Protein AF-A0A1V8S823-F1 (afdb_monomer_lite)

InterPro domains:
  IPR004294 Carotenoid oxygenase [PF03055] (1-143)
  IPR004294 Carotenoid oxygenase [PTHR10543] (76-143)

Structure (mmCIF, N/CA/C/O backbone):
data_AF-A0A1V8S823-F1
#
_entry.id   AF-A0A1V8S823-F1
#
loop_
_atom_site.group_PDB
_atom_site.id
_atom_site.type_symbol
_atom_site.label_atom_id
_atom_site.label_alt_id
_atom_site.label_comp_id
_atom_site.label_asym_id
_atom_site.label_entity_id
_atom_site.label_seq_id
_atom_site.pdbx_PDB_ins_code
_atom_site.Cartn_x
_atom_site.Cartn_y
_atom_site.Cartn_z
_atom_site.occupancy
_atom_site.B_iso_or_equiv
_atom_site.auth_seq_id
_atom_site.auth_comp_id
_atom_site.auth_asym_id
_atom_site.auth_atom_id
_atom_site.pdbx_PDB_model_num
ATOM 1 N N . MET A 1 1 ? -26.607 -1.368 0.888 1.00 43.38 1 MET A N 1
ATOM 2 C CA . MET A 1 1 ? -25.159 -1.258 1.169 1.00 43.38 1 MET A CA 1
ATOM 3 C C . MET A 1 1 ? -24.871 -2.084 2.408 1.00 43.38 1 MET A C 1
ATOM 5 O O . MET A 1 1 ? -25.728 -2.116 3.282 1.00 43.38 1 MET A O 1
ATOM 9 N N . GLN A 1 2 ? -23.731 -2.769 2.467 1.00 61.31 2 GLN A N 1
ATOM 10 C CA . GLN A 1 2 ? -23.214 -3.321 3.722 1.00 61.31 2 GLN A CA 1
ATOM 11 C C . GLN A 1 2 ? -22.322 -2.258 4.375 1.00 61.31 2 GLN A C 1
ATOM 13 O O . GLN A 1 2 ? -21.697 -1.472 3.662 1.00 61.31 2 GLN A O 1
ATOM 18 N N . ASN A 1 3 ? -22.286 -2.210 5.706 1.00 76.31 3 ASN A N 1
ATOM 19 C CA . ASN A 1 3 ? -21.421 -1.276 6.424 1.00 76.31 3 ASN A CA 1
ATOM 20 C C . ASN A 1 3 ? -19.991 -1.829 6.424 1.00 76.31 3 ASN A C 1
ATOM 22 O O . ASN A 1 3 ? -19.778 -2.942 6.904 1.00 76.31 3 ASN A O 1
ATOM 26 N N . ALA A 1 4 ? -19.028 -1.064 5.907 1.00 77.94 4 ALA A N 1
ATOM 27 C CA . ALA A 1 4 ? -17.615 -1.409 6.025 1.00 77.94 4 ALA A CA 1
ATOM 28 C C . ALA A 1 4 ? -17.189 -1.347 7.501 1.00 77.94 4 ALA A C 1
ATOM 30 O O . ALA A 1 4 ? -17.529 -0.392 8.199 1.00 77.94 4 ALA A O 1
ATOM 31 N N . HIS A 1 5 ? -16.469 -2.369 7.970 1.00 81.94 5 HIS A N 1
ATOM 32 C CA . HIS A 1 5 ? -15.870 -2.361 9.306 1.00 81.94 5 HIS A CA 1
ATOM 33 C C . HIS A 1 5 ? -14.556 -1.581 9.275 1.00 81.94 5 HIS A C 1
ATOM 35 O O . HIS A 1 5 ? -14.423 -0.573 9.963 1.00 81.94 5 HIS A O 1
ATOM 41 N N . TYR A 1 6 ? -13.651 -1.996 8.386 1.00 83.81 6 TYR A N 1
ATOM 42 C CA . TYR A 1 6 ? -12.363 -1.359 8.162 1.00 83.81 6 TYR A CA 1
ATOM 43 C C . TYR A 1 6 ? -12.285 -0.699 6.783 1.00 83.81 6 TYR A C 1
ATOM 45 O O . TYR A 1 6 ? -12.908 -1.150 5.816 1.00 83.81 6 TYR A O 1
ATOM 53 N N . ILE A 1 7 ? -11.521 0.390 6.704 1.00 85.19 7 ILE A N 1
ATOM 54 C CA . ILE A 1 7 ? -11.200 1.112 5.469 1.00 85.19 7 ILE A CA 1
ATOM 55 C C . ILE A 1 7 ? -9.678 1.182 5.337 1.00 85.19 7 ILE A C 1
ATOM 57 O O . ILE A 1 7 ? -8.992 1.577 6.279 1.00 85.19 7 ILE A O 1
ATOM 61 N N . TYR A 1 8 ? -9.172 0.840 4.151 1.00 82.00 8 TYR A N 1
ATOM 62 C CA . TYR A 1 8 ? -7.748 0.884 3.811 1.00 82.00 8 TYR A CA 1
ATOM 63 C C . TYR A 1 8 ? -7.418 2.133 3.008 1.00 82.00 8 TYR A C 1
ATOM 65 O O . TYR A 1 8 ? -8.142 2.487 2.075 1.00 82.00 8 TYR A O 1
ATOM 73 N N . GLY A 1 9 ? -6.310 2.784 3.353 1.00 83.94 9 GLY A N 1
ATOM 74 C CA . GLY A 1 9 ? -5.847 3.997 2.687 1.00 83.94 9 GLY A CA 1
ATOM 75 C C . GLY A 1 9 ? -4.328 4.085 2.590 1.00 83.94 9 GLY A C 1
ATOM 76 O O . GLY A 1 9 ? -3.600 3.360 3.261 1.00 83.94 9 GLY A O 1
ATOM 77 N N . CYS A 1 10 ? -3.863 5.010 1.755 1.00 82.62 10 CYS A N 1
ATOM 78 C CA . CYS A 1 10 ? -2.453 5.339 1.567 1.00 82.62 10 CYS A CA 1
ATOM 79 C C . CYS A 1 10 ? -2.141 6.695 2.211 1.00 82.62 10 CYS A C 1
ATOM 81 O O . CYS A 1 10 ? -2.952 7.617 2.115 1.00 82.62 10 CYS A O 1
ATOM 83 N N . SER A 1 11 ? -0.963 6.835 2.814 1.00 82.19 11 SER A N 1
ATOM 84 C CA . SER A 1 11 ? -0.495 8.072 3.446 1.00 82.19 11 SER A CA 1
ATOM 85 C C . SER A 1 11 ? 1.017 8.280 3.242 1.00 82.19 11 SER A C 1
ATOM 87 O O . SER A 1 11 ? 1.714 7.425 2.688 1.00 82.19 11 SER A O 1
ATOM 89 N N . THR A 1 12 ? 1.513 9.438 3.678 1.00 80.00 12 THR A N 1
ATOM 90 C CA . THR A 1 12 ? 2.931 9.825 3.691 1.00 80.00 12 THR A CA 1
ATOM 91 C C . THR A 1 12 ? 3.388 10.051 5.128 1.00 80.00 12 THR A C 1
ATOM 93 O O . THR A 1 12 ? 2.728 10.758 5.891 1.00 80.00 12 THR A O 1
ATOM 96 N N . SER A 1 13 ? 4.544 9.495 5.484 1.00 74.31 13 SER A N 1
ATOM 97 C CA . SER A 1 13 ? 5.239 9.775 6.747 1.00 74.31 13 SER A CA 1
ATOM 98 C C . SER A 1 13 ? 5.760 11.219 6.825 1.00 74.31 13 SER A C 1
ATOM 100 O O . SER A 1 13 ? 5.943 11.761 7.911 1.00 74.31 13 SER A O 1
ATOM 102 N N . THR A 1 14 ? 5.968 11.871 5.674 1.00 68.94 14 THR A N 1
ATOM 103 C CA . THR A 1 14 ? 6.498 13.238 5.588 1.00 68.94 14 THR A CA 1
ATOM 104 C C . THR A 1 14 ? 5.396 14.251 5.273 1.00 68.94 14 THR A C 1
ATOM 106 O O . THR A 1 14 ? 4.624 14.082 4.328 1.00 68.94 14 THR A O 1
ATOM 109 N N . ALA A 1 15 ? 5.348 15.352 6.028 1.00 56.81 15 ALA A N 1
ATOM 110 C CA . ALA A 1 15 ? 4.302 16.382 5.941 1.00 56.81 15 ALA A CA 1
ATOM 111 C C . ALA A 1 15 ? 4.354 17.273 4.674 1.00 56.81 15 ALA A C 1
ATOM 113 O O . ALA A 1 15 ? 3.666 18.292 4.592 1.00 56.81 15 ALA A O 1
ATOM 114 N N . SER A 1 16 ? 5.180 16.931 3.681 1.00 53.84 16 SER A N 1
ATOM 115 C CA . SER A 1 16 ? 5.380 17.748 2.483 1.00 53.84 16 SER A CA 1
ATOM 116 C C . SER A 1 16 ? 4.365 17.403 1.394 1.00 53.84 16 SER A C 1
ATOM 118 O O . SER A 1 16 ? 4.614 16.561 0.530 1.00 53.84 16 SER A O 1
ATOM 120 N N . PHE A 1 17 ? 3.241 18.124 1.365 1.00 50.50 17 PHE A N 1
ATOM 121 C CA . PHE A 1 17 ? 2.387 18.200 0.173 1.00 50.50 17 PHE A CA 1
ATOM 122 C C . PHE A 1 17 ? 3.049 19.112 -0.884 1.00 50.50 17 PHE A C 1
ATOM 124 O O . PHE A 1 17 ? 2.558 20.186 -1.234 1.00 50.50 17 PHE A O 1
ATOM 131 N N . GLY A 1 18 ? 4.236 18.698 -1.340 1.00 46.78 18 GLY A N 1
ATOM 132 C CA . GLY A 1 18 ? 5.196 19.456 -2.148 1.00 46.78 18 GLY A CA 1
ATOM 133 C C . GLY A 1 18 ? 4.803 19.656 -3.614 1.00 46.78 18 GLY A C 1
ATOM 134 O O . GLY A 1 18 ? 5.628 19.462 -4.506 1.00 46.78 18 GLY A O 1
ATOM 135 N N . TYR A 1 19 ? 3.570 20.100 -3.870 1.00 43.62 19 TYR A N 1
ATOM 136 C CA . TYR A 1 19 ? 3.025 20.393 -5.205 1.00 43.62 19 TYR A CA 1
ATOM 137 C C . TYR A 1 19 ? 3.904 21.378 -6.016 1.00 43.62 19 TYR A C 1
ATOM 139 O O . TYR A 1 19 ? 3.856 21.406 -7.242 1.00 43.62 19 TYR A O 1
ATOM 147 N N . ALA A 1 20 ? 4.751 22.159 -5.335 1.00 39.12 20 ALA A N 1
ATOM 148 C CA . ALA A 1 20 ? 5.634 23.175 -5.906 1.00 39.12 20 ALA A CA 1
ATOM 149 C C . ALA A 1 20 ? 6.855 22.652 -6.700 1.00 39.12 20 ALA A C 1
ATOM 151 O O . ALA A 1 20 ? 7.532 23.460 -7.330 1.00 39.12 20 ALA A O 1
ATOM 152 N N . LEU A 1 21 ? 7.164 21.345 -6.680 1.00 43.31 21 LEU A N 1
ATOM 153 C CA . LEU A 1 21 ? 8.346 20.779 -7.367 1.00 43.31 21 LEU A CA 1
ATOM 154 C C . LEU A 1 21 ? 8.028 19.724 -8.441 1.00 43.31 21 LEU A C 1
ATOM 156 O O . LEU A 1 21 ? 8.947 19.140 -9.010 1.00 43.31 21 LEU A O 1
ATOM 160 N N . GLY A 1 22 ? 6.751 19.453 -8.727 1.00 49.38 22 GLY A N 1
ATOM 161 C CA . GLY A 1 22 ? 6.340 18.525 -9.794 1.00 49.38 22 GLY A CA 1
ATOM 162 C C . GLY A 1 22 ? 6.711 17.048 -9.581 1.00 49.38 22 GLY A C 1
ATOM 163 O O . GLY A 1 22 ? 6.434 16.224 -10.451 1.00 49.38 22 GLY A O 1
ATOM 164 N N . LYS A 1 23 ? 7.310 16.685 -8.438 1.00 56.22 23 LYS A N 1
ATOM 165 C CA . LYS A 1 23 ? 7.530 15.290 -8.034 1.00 56.22 23 LYS A CA 1
ATOM 166 C C . LYS A 1 23 ? 6.268 14.767 -7.336 1.00 56.22 23 LYS A C 1
ATOM 168 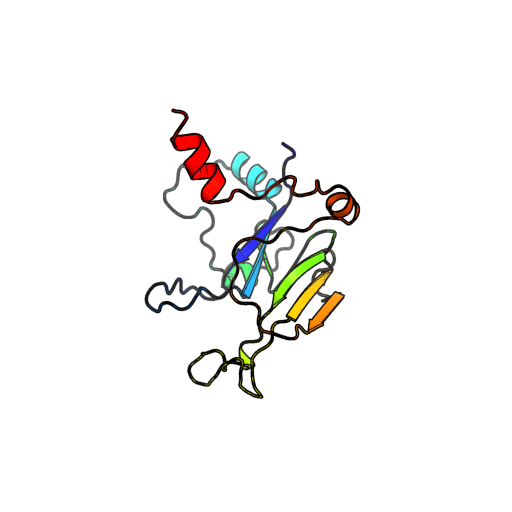O O . LYS A 1 23 ? 5.673 15.470 -6.524 1.00 56.22 23 LYS A O 1
ATOM 173 N N . ALA A 1 24 ? 5.842 13.552 -7.684 1.00 60.25 24 ALA A N 1
ATOM 174 C CA . ALA A 1 24 ? 4.652 12.931 -7.103 1.00 60.25 24 ALA A CA 1
ATOM 175 C C . ALA A 1 24 ? 4.821 12.704 -5.591 1.00 60.25 24 ALA A C 1
ATOM 177 O O . ALA A 1 24 ? 5.915 12.363 -5.139 1.00 60.25 24 ALA A O 1
ATOM 178 N N . THR A 1 25 ? 3.739 12.865 -4.824 1.00 67.06 25 THR A N 1
ATOM 179 C CA . THR A 1 25 ? 3.730 12.588 -3.382 1.00 67.06 25 THR A CA 1
ATOM 180 C C . THR A 1 25 ? 4.097 11.128 -3.131 1.00 67.06 25 THR A C 1
ATOM 182 O O . THR A 1 25 ? 3.427 10.221 -3.628 1.00 67.06 25 THR A O 1
ATOM 185 N N . ARG A 1 26 ? 5.160 10.906 -2.353 1.00 73.75 26 ARG A N 1
ATOM 186 C CA . ARG A 1 26 ? 5.585 9.577 -1.907 1.00 73.75 26 ARG A CA 1
ATOM 187 C C . ARG A 1 26 ? 4.490 8.947 -1.044 1.00 73.75 26 ARG A C 1
ATOM 189 O O . ARG A 1 26 ? 3.924 9.610 -0.182 1.00 73.75 26 ARG A O 1
ATOM 196 N N . ILE A 1 27 ? 4.215 7.668 -1.278 1.00 78.50 27 ILE A N 1
ATOM 197 C CA . ILE A 1 27 ? 3.345 6.844 -0.436 1.00 78.50 27 ILE A CA 1
ATOM 198 C C . ILE A 1 27 ? 4.244 5.819 0.245 1.00 78.50 27 ILE A C 1
ATOM 200 O O . ILE A 1 27 ? 4.822 4.968 -0.430 1.00 78.50 27 ILE A O 1
ATOM 204 N N . ASP A 1 28 ? 4.377 5.917 1.563 1.00 73.50 28 ASP A N 1
ATOM 205 C CA . ASP A 1 28 ? 5.212 5.023 2.375 1.00 73.50 28 ASP A CA 1
ATOM 206 C C . ASP A 1 28 ? 4.539 4.548 3.675 1.00 73.50 28 ASP A C 1
ATOM 208 O O . ASP A 1 28 ? 5.135 3.792 4.440 1.00 73.50 28 ASP A O 1
ATOM 212 N N . VAL A 1 29 ? 3.275 4.922 3.887 1.00 77.06 29 VAL A N 1
ATOM 213 C CA . VAL A 1 29 ? 2.433 4.472 5.001 1.00 77.06 29 VAL A CA 1
ATOM 214 C C . VAL A 1 29 ? 1.129 3.908 4.438 1.00 77.06 29 VAL A C 1
ATOM 216 O O . VAL A 1 29 ? 0.527 4.523 3.552 1.00 77.06 29 VAL A O 1
ATOM 219 N N . LEU A 1 30 ? 0.656 2.775 4.970 1.00 79.94 30 LEU A N 1
ATOM 220 C CA . LEU A 1 30 ? -0.742 2.367 4.800 1.00 79.94 30 LEU A CA 1
ATOM 221 C C . LEU A 1 30 ? -1.512 2.561 6.107 1.00 79.94 30 LEU A C 1
ATOM 223 O O . LEU A 1 30 ? -0.999 2.345 7.203 1.00 79.94 30 LEU A O 1
ATOM 227 N N . LEU A 1 31 ? -2.765 2.967 5.957 1.00 84.12 31 LEU A N 1
ATOM 228 C CA . LEU A 1 31 ? -3.701 3.231 7.036 1.00 84.12 31 LEU A CA 1
ATOM 229 C C . LEU A 1 31 ? -4.774 2.139 7.059 1.00 84.12 31 LEU A C 1
ATOM 231 O O . LEU A 1 31 ? -5.350 1.829 6.011 1.00 84.12 31 LEU A O 1
ATOM 235 N N . LYS A 1 32 ? -5.085 1.632 8.253 1.00 84.31 32 LYS A N 1
ATOM 236 C CA . LYS A 1 32 ? -6.343 0.947 8.569 1.00 84.31 32 LYS A CA 1
ATOM 237 C C . LYS A 1 32 ? -7.165 1.866 9.465 1.00 84.31 32 LYS A C 1
ATOM 239 O O . LYS A 1 32 ? -6.686 2.303 10.509 1.00 84.31 32 LYS A O 1
ATOM 244 N N . ALA A 1 33 ? -8.399 2.146 9.072 1.00 88.06 33 ALA A N 1
ATOM 245 C CA . ALA A 1 33 ? -9.351 2.874 9.902 1.00 88.06 33 ALA A CA 1
ATOM 246 C C . ALA A 1 33 ? -10.499 1.949 10.318 1.00 88.06 33 ALA A C 1
ATOM 248 O O . ALA A 1 33 ? -11.177 1.403 9.445 1.00 88.06 33 ALA A O 1
ATOM 249 N N . ASP A 1 34 ? -10.753 1.810 11.621 1.00 89.06 34 ASP A N 1
ATOM 250 C CA . ASP A 1 34 ? -11.982 1.197 12.138 1.00 89.06 34 ASP A CA 1
ATOM 251 C C . ASP A 1 34 ? -13.138 2.193 11.993 1.00 89.06 34 ASP A C 1
ATOM 253 O O . ASP A 1 34 ? -13.464 2.982 12.886 1.00 89.06 34 ASP A O 1
ATOM 257 N N . ALA A 1 35 ? -13.772 2.157 10.823 1.00 88.94 35 ALA A N 1
ATOM 258 C CA . ALA A 1 35 ? -14.888 3.028 10.495 1.00 88.94 35 ALA A CA 1
ATOM 259 C C . ALA A 1 35 ? -16.069 2.834 11.456 1.00 88.94 35 ALA A C 1
ATOM 261 O O . ALA A 1 35 ? -16.797 3.788 11.734 1.00 88.94 35 ALA A O 1
ATOM 262 N N . LYS A 1 36 ? -16.264 1.627 11.998 1.00 88.31 36 LYS A N 1
ATOM 263 C CA . LYS A 1 36 ? -17.367 1.339 12.919 1.00 88.31 36 LYS A CA 1
ATOM 264 C C . LYS A 1 36 ? -17.124 1.977 14.283 1.00 88.31 36 LYS A C 1
ATOM 266 O O . LYS A 1 36 ? -18.033 2.633 14.796 1.00 88.31 36 LYS A O 1
ATOM 271 N N . SER A 1 37 ? -15.925 1.833 14.841 1.00 87.62 37 SER A N 1
ATOM 272 C CA . SER A 1 37 ? -15.557 2.460 16.115 1.00 87.62 37 SER A CA 1
ATOM 273 C C . SER A 1 37 ? -15.550 3.986 16.005 1.00 87.62 37 SER A C 1
ATOM 275 O O . SER A 1 37 ? -16.130 4.644 16.869 1.00 87.62 37 SER A O 1
ATOM 277 N N . LEU A 1 38 ? -15.050 4.552 14.897 1.00 87.88 38 LEU A N 1
ATOM 278 C CA . LEU A 1 38 ? -15.146 5.994 14.612 1.00 87.88 38 LEU A CA 1
ATOM 279 C C . LEU A 1 38 ? -16.599 6.492 14.558 1.00 87.88 38 LEU A C 1
ATOM 281 O O . LEU A 1 38 ? -16.919 7.534 15.133 1.00 87.88 38 LEU A O 1
ATOM 285 N N . ILE A 1 39 ? -17.501 5.750 13.903 1.00 87.00 39 ILE A N 1
ATOM 286 C CA . ILE A 1 39 ? -18.929 6.104 13.833 1.00 87.00 39 ILE A CA 1
ATOM 287 C C . ILE A 1 39 ? -19.585 6.028 15.219 1.00 87.00 39 ILE A C 1
ATOM 289 O O . ILE A 1 39 ? -20.317 6.945 15.589 1.00 87.00 39 ILE A O 1
ATOM 293 N N . VAL A 1 40 ? -19.316 4.980 16.005 1.00 87.31 40 VAL A N 1
ATOM 294 C CA . VAL A 1 40 ? -19.846 4.844 17.376 1.00 87.31 40 VAL A CA 1
ATOM 295 C C . VAL A 1 40 ? -19.331 5.973 18.273 1.00 87.31 40 VAL A C 1
ATOM 297 O O . VAL A 1 40 ? -20.118 6.596 18.991 1.00 87.31 40 VAL A O 1
ATOM 300 N N . GLN A 1 41 ? -18.040 6.302 18.188 1.00 84.38 41 GLN A N 1
ATOM 301 C CA . GLN A 1 41 ? -17.446 7.423 18.912 1.00 84.38 41 GLN A CA 1
ATOM 302 C C . GLN A 1 41 ? -18.126 8.744 18.521 1.00 84.38 41 GLN A C 1
ATOM 304 O O . GLN A 1 41 ? -18.631 9.443 19.401 1.00 84.38 41 GLN A O 1
ATOM 309 N N . GLY A 1 42 ? -18.245 9.032 17.221 1.00 82.75 42 GLY A N 1
ATOM 310 C CA . GLY A 1 42 ? -18.911 10.232 16.707 1.00 82.75 42 GLY A CA 1
ATOM 311 C C . GLY A 1 42 ? -20.411 10.316 17.021 1.00 82.75 42 GLY A C 1
ATOM 312 O O . GLY A 1 42 ? -20.945 11.415 17.110 1.00 82.75 42 GLY A O 1
ATOM 313 N N . GLN A 1 43 ? -21.103 9.194 17.238 1.00 85.56 43 GLN A N 1
ATOM 314 C CA . GLN A 1 43 ? -22.493 9.185 17.717 1.00 85.56 43 GLN A CA 1
ATOM 315 C C . GLN A 1 43 ? -22.592 9.417 19.230 1.00 85.56 43 GLN A C 1
ATOM 317 O O . GLN A 1 43 ? -23.484 10.134 19.680 1.00 85.56 43 GLN A O 1
ATOM 322 N N . SER A 1 44 ? -21.682 8.828 20.013 1.00 87.12 44 SER A N 1
ATOM 323 C CA . SER A 1 44 ? -21.639 8.993 21.475 1.00 87.12 44 SER A CA 1
ATOM 324 C C . SER A 1 44 ? -21.223 10.405 21.902 1.00 87.12 44 SER A C 1
ATOM 326 O O . SER A 1 44 ? -21.734 10.930 22.889 1.00 87.12 44 SER A O 1
ATOM 328 N N . HIS A 1 45 ? -20.339 11.033 21.125 1.00 82.88 45 HIS A N 1
ATOM 329 C CA . HIS A 1 45 ? -19.839 12.387 21.333 1.00 82.88 45 HIS A CA 1
ATOM 330 C C . HIS A 1 45 ? -19.947 13.171 20.015 1.00 82.88 45 HIS A C 1
ATOM 332 O O . HIS A 1 45 ? -18.938 13.338 19.328 1.00 82.88 45 HIS A O 1
ATOM 338 N N . PRO A 1 46 ? -21.157 13.641 19.638 1.00 80.81 46 PRO A N 1
ATOM 339 C CA . PRO A 1 46 ? -21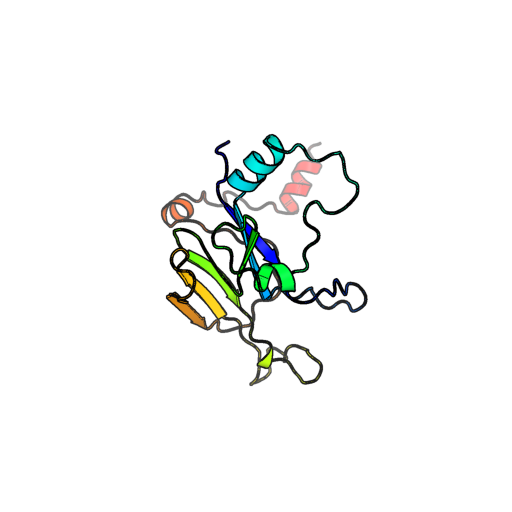.383 14.355 18.386 1.00 80.81 46 PRO A CA 1
ATOM 340 C C . PRO A 1 46 ? -20.404 15.520 18.214 1.00 80.81 46 PRO A C 1
ATOM 342 O O . PRO A 1 46 ? -20.463 16.479 18.997 1.00 80.81 46 PRO A O 1
ATOM 345 N N . PRO A 1 47 ? -19.501 15.476 17.214 1.00 71.81 47 PRO A N 1
ATOM 346 C CA . PRO A 1 47 ? -18.625 16.600 16.955 1.00 71.81 47 PRO A CA 1
ATOM 347 C C . PRO A 1 47 ? -19.490 17.798 16.569 1.00 71.81 47 PRO A C 1
ATOM 349 O O . PRO A 1 47 ? -20.441 17.689 15.791 1.00 71.81 47 PRO A O 1
ATOM 352 N N . ARG A 1 48 ? -19.156 18.974 17.108 1.00 77.81 48 ARG A N 1
ATOM 353 C CA . ARG A 1 48 ? -19.693 20.229 16.567 1.00 77.81 48 ARG A CA 1
ATOM 354 C C . ARG A 1 48 ? -19.272 20.321 15.099 1.00 77.81 48 ARG A C 1
ATOM 356 O O . ARG A 1 48 ? -18.203 19.824 14.755 1.00 77.81 48 ARG A O 1
ATOM 363 N N . SER A 1 49 ? -20.053 20.992 14.251 1.00 79.56 49 SER A N 1
ATOM 364 C CA . SER A 1 49 ? -19.577 21.331 12.904 1.00 79.56 49 SER A CA 1
ATOM 365 C C . SER A 1 49 ? -18.271 22.117 13.020 1.00 79.56 49 SER A C 1
ATOM 367 O O . SER A 1 49 ? -18.271 23.261 13.476 1.00 79.56 49 SER A O 1
ATOM 369 N N . VAL A 1 50 ? -17.167 21.478 12.642 1.00 70.44 50 VAL A N 1
ATOM 370 C CA . VAL A 1 50 ? -15.823 22.053 12.637 1.00 70.44 50 VAL A CA 1
ATOM 371 C C . VAL A 1 50 ? -15.406 22.360 11.207 1.00 70.44 50 VAL A C 1
ATOM 373 O O . VAL A 1 50 ? -15.666 21.587 10.287 1.00 70.44 50 VAL A O 1
ATOM 376 N N . THR A 1 51 ? -14.719 23.484 11.030 1.00 69.38 51 THR A N 1
ATOM 377 C CA . THR A 1 51 ? -13.952 23.758 9.814 1.00 69.38 51 THR A CA 1
ATOM 378 C C . THR A 1 51 ? -12.522 23.299 10.070 1.00 69.38 51 THR A C 1
ATOM 380 O O . THR A 1 51 ? -11.826 23.918 10.871 1.00 69.38 51 THR A O 1
ATOM 383 N N . GLY A 1 52 ? -12.089 22.217 9.423 1.00 68.81 52 GLY A N 1
ATOM 384 C CA . GLY A 1 52 ? -10.758 21.636 9.616 1.00 68.81 52 GLY A CA 1
ATOM 385 C C . GLY A 1 52 ? -10.798 20.120 9.804 1.00 68.81 52 GLY A C 1
ATOM 386 O O . GLY A 1 52 ? -11.780 19.471 9.447 1.00 68.81 52 GLY A O 1
ATOM 387 N N . ALA A 1 53 ? -9.717 19.563 10.346 1.00 73.88 53 ALA A N 1
ATOM 388 C CA . ALA A 1 53 ? -9.598 18.134 10.616 1.00 73.88 53 ALA A CA 1
ATOM 389 C C . ALA A 1 53 ? -10.266 17.746 11.949 1.00 73.88 53 ALA A C 1
ATOM 391 O O . ALA A 1 53 ? -10.250 18.519 12.907 1.00 73.88 53 ALA A O 1
ATOM 392 N N . VAL A 1 54 ? -10.855 16.547 11.995 1.00 75.44 54 VAL A N 1
ATOM 393 C CA . VAL A 1 54 ? -11.502 15.984 13.199 1.00 75.44 54 VAL A CA 1
ATOM 394 C C . VAL A 1 54 ? -10.492 15.238 14.083 1.00 75.44 54 VAL A C 1
ATOM 396 O O . VAL A 1 54 ? -10.635 15.237 15.300 1.00 75.44 54 VAL A O 1
ATOM 399 N N . ASP A 1 55 ? -9.450 14.668 13.474 1.00 78.62 55 ASP A N 1
ATOM 400 C CA . ASP A 1 55 ? -8.228 14.222 14.148 1.00 78.62 55 ASP A CA 1
ATOM 401 C C . ASP A 1 55 ? -7.096 15.184 13.750 1.00 78.62 55 ASP A C 1
ATOM 403 O O . ASP A 1 55 ? -6.943 15.509 12.570 1.00 78.62 55 ASP A O 1
ATOM 407 N N . THR A 1 56 ? -6.350 15.694 14.731 1.00 84.31 56 THR A N 1
ATOM 408 C CA . THR A 1 56 ? -5.264 16.672 14.535 1.00 84.31 56 THR A CA 1
ATOM 409 C C . THR A 1 56 ? -3.873 16.086 14.780 1.00 84.31 56 THR A C 1
ATOM 411 O O . THR A 1 56 ? -2.904 16.844 14.835 1.00 84.31 56 THR A O 1
ATOM 414 N N . ARG A 1 57 ? -3.763 14.766 14.969 1.00 88.62 57 ARG A N 1
ATOM 415 C CA . ARG A 1 57 ? -2.484 14.059 15.110 1.00 88.62 57 ARG A CA 1
ATOM 416 C C . ARG A 1 57 ? -1.679 14.115 13.812 1.00 88.62 57 ARG A C 1
ATOM 418 O O . ARG A 1 57 ? -2.236 14.066 12.714 1.00 88.62 57 ARG A O 1
ATOM 425 N N . SER A 1 58 ? -0.357 14.200 13.930 1.00 85.38 58 SER A N 1
ATOM 426 C CA . SER A 1 58 ? 0.540 14.008 12.789 1.00 85.38 58 SER A CA 1
ATOM 427 C C . SER A 1 58 ? 0.659 12.521 12.435 1.00 85.38 58 SER A C 1
ATOM 429 O O . SER A 1 58 ? 0.337 11.649 13.240 1.00 85.38 58 SER A O 1
ATOM 431 N N . MET A 1 59 ? 1.163 12.199 11.239 1.00 82.75 59 MET A N 1
ATOM 432 C CA . MET A 1 59 ? 1.415 10.797 10.879 1.00 82.75 59 MET A CA 1
ATOM 433 C C . MET A 1 59 ? 2.489 10.153 11.770 1.00 82.75 59 MET A C 1
ATOM 435 O O . MET A 1 59 ? 2.441 8.949 11.986 1.00 82.75 59 MET A O 1
ATOM 439 N N . GLU A 1 60 ? 3.410 10.945 12.329 1.00 81.81 60 GLU A N 1
ATOM 440 C CA . GLU A 1 60 ? 4.378 10.494 13.336 1.00 81.81 60 GLU A CA 1
ATOM 441 C C . GLU A 1 60 ? 3.673 10.080 14.637 1.00 81.81 60 GLU A C 1
ATOM 443 O O . GLU A 1 60 ? 3.917 8.982 15.129 1.00 81.81 60 GLU A O 1
ATOM 448 N N . ASP A 1 61 ? 2.727 10.885 15.134 1.00 85.38 61 ASP A N 1
ATOM 449 C CA . ASP A 1 61 ? 1.935 10.558 16.332 1.00 85.38 61 ASP A CA 1
ATOM 450 C C . ASP A 1 61 ? 1.082 9.291 16.136 1.00 85.38 61 ASP A C 1
ATOM 452 O O . ASP A 1 61 ? 0.962 8.474 17.049 1.00 85.38 61 ASP A O 1
ATOM 456 N N . VAL A 1 62 ? 0.490 9.111 14.947 1.00 86.12 62 VAL A N 1
ATOM 457 C CA . VAL A 1 62 ? -0.324 7.922 14.630 1.00 86.12 62 VAL A CA 1
ATOM 458 C C . VAL A 1 62 ? 0.560 6.676 14.457 1.00 86.12 62 VAL A C 1
ATOM 460 O O . VAL A 1 62 ? 0.206 5.618 14.967 1.00 86.12 62 VAL A O 1
ATOM 463 N N . LEU A 1 63 ? 1.731 6.789 13.815 1.00 81.69 63 LEU A N 1
ATOM 464 C CA . LEU A 1 63 ? 2.713 5.693 13.704 1.00 81.69 63 LEU A CA 1
ATOM 465 C C . LEU A 1 63 ? 3.350 5.320 15.054 1.00 81.69 63 LEU A C 1
ATOM 467 O O . LEU A 1 63 ? 3.746 4.172 15.253 1.00 81.69 63 LEU A O 1
ATOM 471 N N . ALA A 1 64 ? 3.477 6.280 15.972 1.00 84.69 64 ALA A N 1
ATOM 472 C CA . ALA A 1 64 ? 3.989 6.054 17.320 1.00 84.69 64 ALA A CA 1
ATOM 473 C C . ALA A 1 64 ? 2.943 5.443 18.270 1.00 84.69 64 ALA A C 1
ATOM 475 O O . ALA A 1 64 ? 3.318 4.968 19.347 1.00 84.69 64 ALA A O 1
ATOM 476 N N . SER A 1 65 ? 1.659 5.435 17.891 1.00 86.19 65 SER A N 1
ATOM 477 C CA . SER A 1 65 ? 0.577 4.886 18.708 1.00 86.19 65 SER A CA 1
ATOM 478 C C . SER A 1 65 ? 0.799 3.398 18.996 1.00 86.19 65 SER A C 1
ATOM 480 O O . SER A 1 65 ? 1.042 2.596 18.098 1.00 86.19 65 SER A O 1
ATOM 482 N N . GLN A 1 66 ? 0.730 3.034 20.277 1.00 81.38 66 GLN A N 1
ATOM 483 C CA . GLN A 1 66 ? 0.817 1.649 20.759 1.00 81.38 66 GLN A CA 1
ATOM 484 C C . GLN A 1 66 ? -0.510 1.177 21.374 1.00 81.38 66 GLN A C 1
ATOM 486 O O . GLN A 1 66 ? -0.545 0.133 22.025 1.00 81.38 66 GLN A O 1
ATOM 491 N N . ASP A 1 67 ? -1.595 1.947 21.218 1.00 86.12 67 ASP A N 1
ATOM 492 C CA . ASP A 1 67 ? -2.924 1.522 21.657 1.00 86.12 67 ASP A CA 1
ATOM 493 C C . ASP A 1 67 ? -3.519 0.561 20.610 1.00 86.12 67 ASP A C 1
ATOM 495 O O . ASP A 1 67 ? -3.836 0.990 19.497 1.00 86.12 67 ASP A O 1
ATOM 499 N N . PRO A 1 68 ? -3.713 -0.735 20.927 1.00 76.88 68 PRO A N 1
ATOM 500 C CA . PRO A 1 68 ? -4.346 -1.676 20.002 1.00 76.88 68 PRO A CA 1
ATOM 501 C C . PRO A 1 68 ? -5.821 -1.337 19.719 1.00 76.88 68 PRO A C 1
ATOM 503 O O . PRO A 1 68 ? -6.417 -1.933 18.825 1.00 76.88 68 PRO A O 1
ATOM 506 N N . SER A 1 69 ? -6.402 -0.399 20.472 1.00 82.31 69 SER A N 1
ATOM 507 C CA . SER A 1 69 ? -7.772 0.106 20.334 1.00 82.31 69 SER A CA 1
ATOM 508 C C . SER A 1 69 ? -7.846 1.444 19.585 1.00 82.31 69 SER A C 1
ATOM 510 O O . SER A 1 69 ? -8.943 1.993 19.462 1.00 82.31 69 SER A O 1
ATOM 512 N N . ASP A 1 70 ? -6.718 1.990 19.108 1.00 85.56 70 ASP A N 1
ATOM 513 C CA . ASP A 1 70 ? -6.710 3.218 18.308 1.00 85.56 70 ASP A CA 1
ATOM 514 C C . ASP A 1 70 ? -7.557 3.009 17.042 1.00 85.56 70 ASP A C 1
ATOM 516 O O . ASP A 1 70 ? -7.278 2.091 16.267 1.00 85.56 70 ASP A O 1
ATOM 520 N N . PRO A 1 71 ? -8.593 3.826 16.793 1.00 83.88 71 PRO A N 1
ATOM 521 C CA . PRO A 1 71 ? -9.430 3.655 15.614 1.00 83.88 71 PRO A CA 1
ATOM 522 C C . PRO A 1 71 ? -8.723 4.031 14.301 1.00 83.88 71 PRO A C 1
ATOM 524 O O . PRO A 1 71 ? -9.244 3.713 13.228 1.00 83.88 71 PRO A O 1
ATOM 527 N N . LEU A 1 72 ? -7.567 4.705 14.362 1.00 84.88 72 LEU A N 1
ATOM 528 C CA . LEU A 1 72 ? -6.696 4.970 13.217 1.00 84.88 72 LEU A CA 1
ATOM 529 C C . LEU A 1 72 ? -5.332 4.328 13.456 1.00 84.88 72 LEU A C 1
ATOM 531 O O . LEU A 1 72 ? -4.490 4.871 14.166 1.00 84.88 72 LEU A O 1
ATOM 535 N N . GLN A 1 73 ? -5.093 3.193 12.809 1.00 80.81 73 GLN A N 1
ATOM 536 C CA . GLN A 1 73 ? -3.817 2.496 12.888 1.00 80.81 73 GLN A CA 1
ATOM 537 C C . GLN A 1 73 ? -3.023 2.786 11.616 1.00 80.81 73 GLN A C 1
ATOM 539 O O . GLN A 1 73 ? -3.379 2.363 10.510 1.00 80.81 73 GLN A O 1
ATOM 544 N N . ALA A 1 74 ? -1.956 3.569 11.772 1.00 75.38 74 ALA A N 1
ATOM 545 C CA . ALA A 1 74 ? -0.958 3.747 10.733 1.00 75.38 74 ALA A CA 1
ATOM 546 C C . ALA A 1 74 ? 0.079 2.642 10.873 1.00 75.38 74 ALA A C 1
ATOM 548 O O . ALA A 1 74 ? 0.693 2.467 11.923 1.00 75.38 74 ALA A O 1
ATOM 549 N N . PHE A 1 75 ? 0.312 1.937 9.778 1.00 64.44 75 PHE A N 1
ATOM 550 C CA . PHE A 1 75 ? 1.370 0.960 9.699 1.00 64.44 75 PHE A CA 1
ATOM 551 C C . PHE A 1 75 ? 2.382 1.451 8.662 1.00 64.44 75 PHE A C 1
ATOM 553 O O . PHE A 1 75 ? 2.025 1.765 7.518 1.00 64.44 75 PHE A O 1
ATOM 560 N N . VAL A 1 76 ? 3.675 1.390 9.000 1.00 59.25 76 VAL A N 1
ATOM 561 C CA . VAL A 1 76 ? 4.618 0.868 8.000 1.00 59.25 76 VAL A CA 1
ATOM 562 C C . VAL A 1 76 ? 4.077 -0.520 7.746 1.00 59.25 76 VAL A C 1
ATOM 564 O O . VAL A 1 76 ? 4.236 -1.349 8.635 1.00 59.25 76 VAL A O 1
ATOM 567 N N . MET A 1 77 ? 3.293 -0.625 6.657 1.00 42.38 77 MET A N 1
ATOM 568 C CA . MET A 1 77 ? 2.284 -1.649 6.347 1.00 42.38 77 MET A CA 1
ATOM 569 C C . MET A 1 77 ? 2.335 -2.820 7.306 1.00 42.38 77 MET A C 1
ATOM 571 O O . MET A 1 77 ? 3.438 -3.401 7.283 1.00 42.38 77 MET A O 1
ATOM 575 N N . PRO A 1 78 ? 1.213 -3.337 7.915 1.00 43.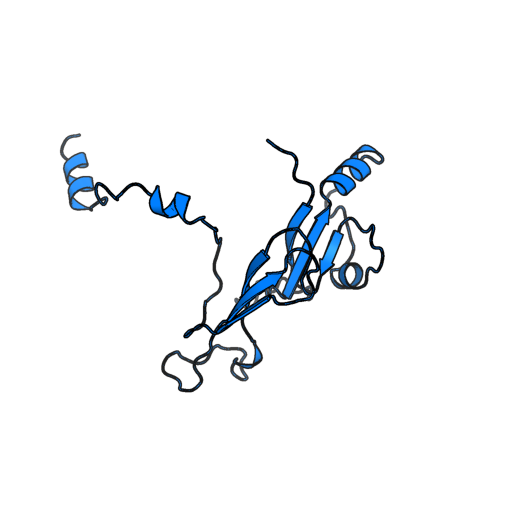56 78 PRO A N 1
ATOM 576 C CA . PRO A 1 78 ? -0.244 -3.347 7.473 1.00 43.56 78 PRO A CA 1
ATOM 577 C C . PRO A 1 78 ? -1.433 -3.852 8.501 1.00 43.56 78 PRO A C 1
ATOM 579 O O . PRO A 1 78 ? -1.083 -4.008 9.656 1.00 43.56 78 PRO A O 1
ATOM 582 N N . GLU A 1 79 ? -2.764 -4.167 8.177 1.00 37.00 79 GLU A N 1
ATOM 583 C CA . GLU A 1 79 ? -3.740 -5.248 8.786 1.00 37.00 79 GLU A CA 1
ATOM 584 C C . GLU A 1 79 ? -5.250 -5.504 8.209 1.00 37.00 79 GLU A C 1
ATOM 586 O O . GLU A 1 79 ? -6.067 -4.603 8.353 1.00 37.00 79 GLU A O 1
ATOM 591 N N . ASP A 1 80 ? -5.706 -6.695 7.671 1.00 45.25 80 ASP A N 1
ATOM 592 C CA . ASP A 1 80 ? -7.074 -7.436 7.575 1.00 45.25 80 ASP A CA 1
ATOM 593 C C . ASP A 1 80 ? -7.198 -8.793 6.734 1.00 45.25 80 ASP A C 1
ATOM 595 O O . ASP A 1 80 ? -6.514 -8.956 5.741 1.00 45.25 80 ASP A O 1
ATOM 599 N N . GLU A 1 81 ? -8.166 -9.729 6.932 1.00 62.44 81 GLU A N 1
ATOM 600 C CA . GLU A 1 81 ? -8.226 -11.089 6.267 1.00 62.44 81 GLU A CA 1
ATOM 601 C C . GLU A 1 81 ? -8.205 -11.163 4.707 1.00 62.44 81 GLU A C 1
ATOM 603 O O . GLU A 1 81 ? -9.173 -10.848 4.011 1.00 62.44 81 GLU A O 1
ATOM 608 N N . GLY A 1 82 ? -7.106 -11.692 4.143 1.00 71.12 82 GLY A N 1
ATOM 609 C CA . GLY A 1 82 ? -6.884 -11.851 2.698 1.00 71.12 82 GLY A CA 1
ATOM 610 C C . GLY A 1 82 ? -5.417 -11.626 2.316 1.00 71.12 82 GLY A C 1
ATOM 611 O O . GLY A 1 82 ? -4.514 -12.066 3.027 1.00 71.12 82 GLY A O 1
ATOM 612 N N . TYR A 1 83 ? -5.168 -10.895 1.223 1.00 78.50 83 TYR A N 1
ATOM 613 C CA . TYR A 1 83 ? -3.842 -10.364 0.872 1.00 78.50 83 TYR A CA 1
ATOM 614 C C . TYR A 1 83 ? -3.955 -8.949 0.296 1.00 78.50 83 TYR A C 1
ATOM 616 O O . TYR A 1 83 ? -4.821 -8.698 -0.544 1.00 78.50 83 TYR A O 1
ATOM 624 N N . LEU A 1 84 ? -3.039 -8.049 0.671 1.00 81.38 84 LEU A N 1
ATOM 625 C CA . LEU A 1 84 ? -2.829 -6.814 -0.084 1.00 81.38 84 LEU A CA 1
ATOM 626 C C . LEU A 1 84 ? -1.834 -7.071 -1.206 1.00 81.38 84 LEU A C 1
ATOM 628 O O . LEU A 1 84 ? -0.788 -7.685 -0.994 1.00 81.38 84 LEU A O 1
ATOM 632 N N . ILE A 1 85 ? -2.172 -6.560 -2.388 1.00 86.56 85 ILE A N 1
ATOM 633 C CA . ILE A 1 85 ? -1.371 -6.667 -3.603 1.00 86.56 85 ILE A CA 1
ATOM 634 C C . ILE A 1 85 ? -1.137 -5.256 -4.142 1.00 86.56 85 ILE A C 1
ATOM 636 O O . ILE A 1 85 ? -2.087 -4.556 -4.491 1.00 86.56 85 ILE A O 1
ATOM 640 N N . PHE A 1 86 ? 0.123 -4.835 -4.208 1.00 88.12 86 PHE A N 1
ATOM 641 C CA . PHE A 1 86 ? 0.512 -3.495 -4.655 1.00 88.12 86 PHE A CA 1
ATOM 642 C C . PHE A 1 86 ? 1.909 -3.505 -5.282 1.00 88.12 86 PHE A C 1
ATOM 644 O O . PHE A 1 86 ? 2.718 -4.407 -5.051 1.00 88.12 86 PHE A O 1
ATOM 651 N N . TYR A 1 87 ? 2.196 -2.480 -6.083 1.00 91.44 87 TYR A N 1
ATOM 652 C CA . TYR A 1 87 ? 3.527 -2.264 -6.637 1.00 91.44 87 TYR A CA 1
ATOM 653 C C . TYR A 1 87 ? 4.409 -1.521 -5.633 1.00 91.44 87 TYR A C 1
ATOM 655 O O . TYR A 1 87 ? 4.041 -0.447 -5.161 1.00 91.44 87 TYR A O 1
ATOM 663 N N . ALA A 1 88 ? 5.588 -2.070 -5.358 1.00 90.50 88 ALA A N 1
ATOM 664 C CA . ALA A 1 88 ? 6.652 -1.417 -4.611 1.00 90.50 88 ALA A CA 1
ATOM 665 C C . ALA A 1 88 ? 7.751 -0.931 -5.571 1.00 90.50 88 ALA A C 1
ATOM 667 O O . ALA A 1 88 ? 8.017 -1.540 -6.616 1.00 90.50 88 ALA A O 1
ATOM 668 N N . PHE A 1 89 ? 8.407 0.170 -5.210 1.00 90.88 89 PHE A N 1
ATOM 669 C CA . PHE A 1 89 ? 9.552 0.712 -5.933 1.00 90.88 89 PHE A CA 1
ATOM 670 C C . PHE A 1 89 ? 10.657 1.056 -4.937 1.00 90.88 89 PHE A C 1
ATOM 672 O O . PHE A 1 89 ? 10.441 1.850 -4.026 1.00 90.88 89 PHE A O 1
ATOM 679 N N . ASP A 1 90 ? 11.832 0.454 -5.112 1.00 89.88 90 ASP A N 1
ATOM 680 C CA . ASP A 1 90 ? 13.005 0.781 -4.306 1.00 89.88 90 ASP A CA 1
ATOM 681 C C . ASP A 1 90 ? 13.683 2.044 -4.855 1.00 89.88 90 ASP A C 1
ATOM 683 O O . ASP A 1 90 ? 14.246 2.033 -5.956 1.00 89.88 90 ASP A O 1
ATOM 687 N N . GLU A 1 91 ? 13.627 3.124 -4.070 1.00 87.62 91 GLU A N 1
ATOM 688 C CA . GLU A 1 91 ? 14.248 4.419 -4.368 1.00 87.62 91 GLU A CA 1
ATOM 689 C C . GLU A 1 91 ? 15.786 4.361 -4.408 1.00 87.62 91 GLU A C 1
ATOM 691 O O . GLU A 1 91 ? 16.397 5.255 -4.993 1.00 87.62 91 GLU A O 1
ATOM 696 N N . SER A 1 92 ? 16.429 3.300 -3.895 1.00 90.06 92 SER A N 1
ATOM 697 C CA . SER A 1 92 ? 17.885 3.101 -4.027 1.00 90.06 92 SER A CA 1
ATOM 698 C C . SER A 1 92 ? 18.352 2.966 -5.487 1.00 90.06 92 SER A C 1
ATOM 700 O O . SER A 1 92 ? 19.521 3.197 -5.795 1.00 90.06 92 SER A O 1
ATOM 702 N N . GLN A 1 93 ? 17.426 2.646 -6.400 1.00 91.94 93 GLN A N 1
ATOM 703 C CA . GLN A 1 93 ? 17.657 2.566 -7.846 1.00 91.94 93 GLN A CA 1
ATOM 704 C C . GLN A 1 93 ? 17.642 3.934 -8.555 1.00 91.94 93 GLN A C 1
ATOM 706 O O . GLN A 1 93 ? 17.871 3.992 -9.767 1.00 91.94 93 GLN A O 1
ATOM 711 N N . LEU A 1 94 ? 17.313 5.025 -7.856 1.00 88.38 94 LEU A N 1
ATOM 712 C CA . LEU A 1 94 ? 17.321 6.368 -8.434 1.00 88.38 94 LEU A CA 1
ATOM 713 C C . LEU A 1 94 ? 18.755 6.880 -8.630 1.00 88.38 94 LEU A C 1
ATOM 715 O O . LEU A 1 94 ? 19.695 6.495 -7.936 1.00 88.38 94 LEU A O 1
ATOM 719 N N . THR A 1 95 ? 18.929 7.792 -9.584 1.00 87.50 95 THR A N 1
ATOM 720 C CA . THR A 1 95 ? 20.182 8.537 -9.745 1.00 87.50 95 THR A CA 1
ATOM 721 C C . THR A 1 95 ? 20.403 9.491 -8.566 1.00 87.50 95 THR A C 1
ATOM 723 O O . THR A 1 95 ? 19.483 9.799 -7.810 1.00 87.50 95 THR A O 1
ATOM 726 N N . LEU A 1 96 ? 21.607 10.065 -8.453 1.00 86.81 96 LEU A N 1
ATOM 727 C CA . LEU A 1 96 ? 21.915 11.094 -7.446 1.00 86.81 96 LEU A CA 1
ATOM 728 C C . LEU A 1 96 ? 21.032 12.361 -7.545 1.00 86.81 96 LEU A C 1
ATOM 730 O O . LEU A 1 96 ? 20.967 13.124 -6.588 1.00 86.81 96 LEU A O 1
ATOM 734 N N . ALA A 1 97 ? 20.344 12.587 -8.671 1.00 86.62 97 ALA A N 1
ATOM 735 C CA . ALA A 1 97 ? 19.359 13.665 -8.841 1.00 86.62 97 ALA A CA 1
ATOM 736 C C . ALA A 1 97 ? 17.933 13.280 -8.368 1.00 86.62 97 ALA A C 1
ATOM 738 O O . ALA A 1 97 ? 17.009 14.102 -8.367 1.00 86.62 97 ALA A O 1
ATOM 739 N N . GLY A 1 98 ? 17.738 12.023 -7.956 1.00 84.12 98 GLY A N 1
ATOM 740 C CA . GLY A 1 98 ? 16.433 11.446 -7.646 1.00 84.12 98 GLY A CA 1
ATOM 741 C C . GLY A 1 98 ? 15.596 11.154 -8.894 1.00 84.12 98 GLY A C 1
ATOM 742 O O . GLY A 1 98 ? 14.370 11.234 -8.820 1.00 84.12 98 GLY A O 1
ATOM 743 N N . ASP A 1 99 ? 16.247 10.875 -10.029 1.00 86.69 99 ASP A N 1
ATOM 744 C CA . ASP A 1 99 ? 15.600 10.532 -11.301 1.00 86.69 99 ASP A CA 1
ATOM 745 C C . ASP A 1 99 ? 15.700 9.031 -11.588 1.00 86.69 99 ASP A C 1
ATOM 747 O O . ASP A 1 99 ? 16.599 8.341 -11.109 1.00 86.69 99 ASP A O 1
ATOM 751 N N . VAL A 1 100 ? 14.788 8.512 -12.407 1.00 88.38 100 VAL A N 1
ATOM 752 C CA . VAL A 1 100 ? 14.807 7.105 -12.828 1.00 88.38 100 VAL A CA 1
ATOM 753 C C . VAL A 1 100 ? 15.827 6.921 -13.965 1.00 88.38 100 VAL A C 1
ATOM 755 O O . VAL A 1 100 ? 15.754 7.657 -14.951 1.00 88.38 100 VAL A O 1
ATOM 758 N N . PRO A 1 101 ? 16.751 5.941 -13.892 1.00 90.94 101 PRO A N 1
ATOM 759 C CA . PRO A 1 101 ? 17.628 5.594 -15.010 1.00 90.94 101 PRO A CA 1
ATOM 760 C C . PRO A 1 101 ? 16.843 5.225 -16.276 1.00 90.94 101 PRO A C 1
ATOM 762 O O . PRO A 1 101 ? 15.835 4.526 -16.201 1.00 90.94 101 PRO A O 1
ATOM 765 N N . ALA A 1 102 ? 17.331 5.649 -17.446 1.00 89.19 102 ALA A N 1
ATOM 766 C CA . ALA A 1 102 ? 16.688 5.368 -18.732 1.00 89.19 102 ALA A CA 1
ATOM 767 C C . ALA A 1 102 ? 16.515 3.858 -18.994 1.00 89.19 102 ALA A C 1
ATOM 769 O O . ALA A 1 102 ? 17.397 3.065 -18.665 1.00 89.19 102 ALA A O 1
ATOM 770 N N . ASP A 1 103 ? 15.428 3.465 -19.666 1.00 86.81 103 ASP A N 1
ATOM 771 C CA . ASP A 1 103 ? 15.099 2.052 -19.927 1.00 86.81 103 ASP A CA 1
ATOM 772 C C . ASP A 1 103 ? 16.137 1.311 -20.790 1.00 86.81 103 ASP A C 1
ATOM 774 O O . ASP A 1 103 ? 16.245 0.088 -20.719 1.00 86.81 103 ASP A O 1
ATOM 778 N N . SER A 1 104 ? 16.936 2.037 -21.578 1.00 89.25 104 SER A N 1
ATOM 779 C CA . SER A 1 104 ? 18.068 1.497 -22.344 1.00 89.25 104 SER A CA 1
ATOM 780 C C . SER A 1 104 ? 19.332 1.254 -21.505 1.00 89.25 104 SER A C 1
ATOM 782 O O . SER A 1 104 ? 20.300 0.682 -22.006 1.00 89.25 104 SER A O 1
ATOM 784 N N . SER A 1 105 ? 19.350 1.681 -20.240 1.00 89.81 105 SER A N 1
ATOM 785 C CA . SER A 1 105 ? 20.477 1.487 -19.329 1.00 89.81 105 SER A CA 1
ATOM 786 C C . SER A 1 105 ? 20.566 0.041 -18.838 1.00 89.81 105 SER A C 1
ATOM 788 O O . SER A 1 105 ? 19.560 -0.591 -18.511 1.00 89.81 105 SER A O 1
ATOM 790 N N . ALA A 1 106 ? 21.791 -0.455 -18.650 1.00 87.94 106 ALA A N 1
ATOM 791 C CA . ALA A 1 106 ? 22.031 -1.686 -17.892 1.00 87.94 106 ALA A CA 1
ATOM 792 C C . ALA A 1 106 ? 21.511 -1.589 -16.439 1.00 87.94 106 ALA A C 1
ATOM 794 O O . ALA A 1 106 ? 21.171 -2.604 -15.836 1.00 87.94 106 ALA A O 1
ATOM 795 N N . LEU A 1 107 ? 21.403 -0.364 -15.909 1.00 89.56 107 LEU A N 1
ATOM 796 C CA . LEU A 1 107 ? 20.860 -0.032 -14.589 1.00 89.56 107 LEU A CA 1
ATOM 797 C C . LEU A 1 107 ? 19.387 0.421 -14.644 1.00 89.56 107 LEU A C 1
ATOM 799 O O . LEU A 1 107 ? 18.943 1.152 -13.762 1.00 89.56 107 LEU A O 1
ATOM 803 N N . ARG A 1 108 ? 18.624 0.047 -15.684 1.00 91.94 108 ARG A N 1
ATOM 804 C CA . ARG A 1 108 ? 17.192 0.384 -15.777 1.00 91.94 108 ARG A CA 1
ATOM 805 C C . ARG A 1 108 ? 16.435 -0.103 -14.537 1.00 91.94 108 ARG A C 1
ATOM 807 O O . ARG A 1 108 ? 16.546 -1.272 -14.153 1.00 91.94 108 ARG A O 1
ATOM 814 N N . ALA A 1 109 ? 15.669 0.796 -13.925 1.00 92.62 109 ALA A N 1
ATOM 815 C CA . ALA A 1 109 ? 14.991 0.508 -12.670 1.00 92.62 109 ALA A CA 1
ATOM 816 C C . ALA A 1 109 ? 13.869 -0.527 -12.846 1.00 92.62 109 ALA A C 1
ATOM 818 O O . ALA A 1 109 ? 13.265 -0.666 -13.917 1.00 92.62 109 ALA A O 1
ATOM 819 N N . LYS A 1 110 ? 13.573 -1.248 -11.766 1.00 94.38 110 LYS A N 1
ATOM 820 C CA . LYS A 1 110 ? 12.534 -2.279 -11.705 1.00 94.38 110 LYS A CA 1
ATOM 821 C C . LYS A 1 110 ? 11.608 -2.019 -10.527 1.00 94.38 110 LYS A C 1
ATOM 823 O O . LYS A 1 110 ? 12.009 -1.439 -9.519 1.00 94.38 110 LYS A O 1
ATOM 828 N N . SER A 1 111 ? 10.368 -2.460 -10.672 1.00 94.38 111 SER A N 1
ATOM 829 C CA . SER A 1 111 ? 9.409 -2.518 -9.573 1.00 94.38 111 SER A CA 1
ATOM 830 C C . SER A 1 111 ? 9.265 -3.953 -9.084 1.00 94.38 111 SER A C 1
ATOM 832 O O . SER A 1 111 ? 9.657 -4.911 -9.755 1.00 94.38 111 SER A O 1
ATOM 834 N N . GLU A 1 112 ? 8.655 -4.098 -7.922 1.00 95.25 112 GLU A N 1
ATOM 835 C CA . GLU A 1 112 ? 8.243 -5.383 -7.380 1.00 95.25 112 GLU A CA 1
ATOM 836 C C . GLU A 1 112 ? 6.722 -5.380 -7.217 1.00 95.25 112 GLU A C 1
ATOM 838 O O . GLU A 1 112 ? 6.130 -4.334 -6.958 1.00 95.25 112 GLU A O 1
ATOM 843 N N . LEU A 1 113 ? 6.079 -6.536 -7.360 1.00 93.81 113 LEU A N 1
ATOM 844 C CA . LEU A 1 113 ? 4.710 -6.734 -6.892 1.00 93.81 113 LEU A CA 1
ATOM 845 C C . LEU A 1 113 ? 4.788 -7.459 -5.548 1.00 93.81 113 LEU A C 1
ATOM 847 O O . LEU A 1 113 ? 5.327 -8.566 -5.469 1.00 93.81 113 LEU A O 1
ATOM 851 N N . TRP A 1 114 ? 4.311 -6.809 -4.492 1.00 92.06 114 TRP A N 1
ATOM 852 C CA . TRP A 1 114 ? 4.313 -7.361 -3.142 1.00 92.06 114 TRP A CA 1
ATOM 853 C C . TRP A 1 114 ? 2.940 -7.940 -2.838 1.00 92.06 114 TRP A C 1
ATOM 855 O O . TRP A 1 114 ? 1.916 -7.319 -3.122 1.00 92.06 114 TRP A O 1
ATOM 865 N N . VAL A 1 115 ? 2.944 -9.136 -2.259 1.00 89.25 115 VAL A N 1
ATOM 866 C CA . VAL A 1 115 ? 1.772 -9.804 -1.701 1.00 89.25 115 VAL A CA 1
ATOM 867 C C . VAL A 1 115 ? 2.025 -9.908 -0.207 1.00 89.25 115 VAL A C 1
ATOM 869 O O . VAL A 1 115 ? 2.909 -10.648 0.224 1.00 89.25 115 VAL A O 1
ATOM 872 N N . VAL A 1 116 ? 1.292 -9.137 0.584 1.00 83.56 116 VAL A N 1
ATOM 873 C CA . VAL A 1 116 ? 1.433 -9.110 2.045 1.00 83.56 116 VAL A CA 1
ATOM 874 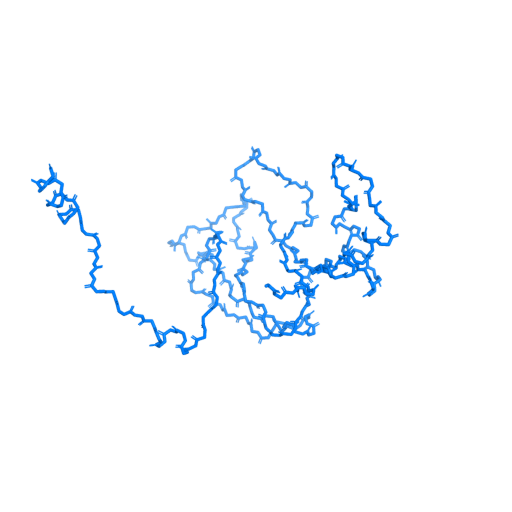C C . VAL A 1 116 ? 0.274 -9.898 2.638 1.00 83.56 116 VAL A C 1
ATOM 876 O O . VAL A 1 116 ? -0.866 -9.655 2.235 1.00 83.56 116 VAL A O 1
ATOM 879 N N . ASN A 1 117 ? 0.559 -10.858 3.537 1.00 75.25 117 ASN A N 1
ATOM 880 C CA . ASN A 1 117 ? -0.489 -11.606 4.247 1.00 75.25 117 ASN A CA 1
ATOM 881 C C . ASN A 1 117 ? -1.371 -10.585 4.915 1.00 75.25 117 ASN A C 1
ATOM 883 O O . ASN A 1 117 ? -0.869 -9.926 5.823 1.00 75.25 117 ASN A O 1
ATOM 887 N N . ALA A 1 118 ? -2.623 -10.463 4.475 1.00 70.19 118 ALA A N 1
ATOM 888 C CA . ALA A 1 118 ? -3.431 -9.394 4.983 1.00 70.19 118 ALA A CA 1
ATOM 889 C C . ALA A 1 118 ? -3.919 -9.683 6.421 1.00 70.19 118 ALA A C 1
ATOM 891 O O . ALA A 1 118 ? -4.162 -8.754 7.155 1.00 70.19 118 ALA A O 1
ATOM 892 N N . ASN A 1 119 ? -3.887 -10.909 6.957 1.00 65.00 119 ASN A N 1
ATOM 893 C CA . ASN A 1 119 ? -4.089 -11.072 8.408 1.00 65.00 119 ASN A CA 1
ATOM 894 C C . ASN A 1 119 ? -2.926 -10.520 9.249 1.00 65.00 119 ASN A C 1
ATOM 896 O O . ASN A 1 119 ? -2.977 -9.375 9.665 1.00 65.00 119 ASN A O 1
ATOM 900 N N . THR A 1 120 ? -1.880 -11.312 9.538 1.00 60.09 120 THR A N 1
ATOM 901 C CA . THR A 1 120 ? -0.838 -10.929 10.526 1.00 60.09 120 THR A CA 1
ATOM 902 C C . THR A 1 120 ? -0.178 -9.609 10.209 1.00 60.09 120 THR A C 1
ATOM 904 O O . THR A 1 120 ? 0.299 -8.947 11.127 1.00 60.09 120 THR A O 1
ATOM 907 N N . MET A 1 121 ? -0.122 -9.321 8.905 1.00 63.03 121 MET A N 1
ATOM 908 C CA . MET A 1 121 ? 0.332 -8.089 8.326 1.00 63.03 121 MET A CA 1
ATOM 909 C C . MET A 1 121 ? 1.668 -7.696 9.016 1.00 63.03 121 MET A C 1
ATOM 911 O O . MET A 1 121 ? 1.805 -6.820 9.857 1.00 63.03 121 MET A O 1
ATOM 915 N N . LYS A 1 122 ? 2.672 -8.519 8.701 1.00 64.44 122 LYS A N 1
ATOM 916 C CA . LYS A 1 122 ? 4.108 -8.435 9.059 1.00 64.44 122 LYS A CA 1
ATOM 917 C C . LYS A 1 122 ? 4.909 -9.188 8.002 1.00 64.44 122 LYS A C 1
ATOM 919 O O . LYS A 1 122 ? 5.975 -8.766 7.568 1.00 64.44 122 LYS A O 1
ATOM 924 N N . ASP A 1 123 ? 4.328 -10.300 7.561 1.00 71.88 123 ASP A N 1
ATOM 925 C CA . ASP A 1 123 ? 4.913 -11.237 6.622 1.00 71.88 123 ASP A CA 1
ATOM 926 C C . ASP A 1 123 ? 4.564 -10.854 5.176 1.00 71.88 123 ASP A C 1
ATOM 928 O O . ASP A 1 123 ? 3.403 -10.901 4.745 1.00 71.88 123 ASP A O 1
ATOM 932 N N . VAL A 1 124 ? 5.589 -10.505 4.395 1.00 80.00 124 VAL A N 1
ATOM 933 C CA . VAL A 1 124 ? 5.466 -10.401 2.938 1.00 80.00 124 VAL A CA 1
ATOM 934 C C . VAL A 1 124 ? 5.414 -11.822 2.375 1.00 80.00 124 VAL A C 1
ATOM 936 O O . VAL A 1 124 ? 6.444 -12.470 2.198 1.00 80.00 124 VAL A O 1
ATOM 939 N N . ALA A 1 125 ? 4.203 -12.315 2.121 1.00 86.12 125 ALA A N 1
ATOM 940 C CA . ALA A 1 125 ? 3.938 -13.667 1.637 1.00 86.12 125 ALA A CA 1
ATOM 941 C C . ALA A 1 125 ? 4.587 -13.955 0.270 1.00 86.12 125 ALA A C 1
ATOM 943 O O . ALA A 1 125 ? 5.008 -15.084 0.018 1.00 86.12 125 ALA A O 1
ATOM 944 N N . ALA A 1 126 ? 4.705 -12.946 -0.603 1.00 90.31 126 ALA A N 1
ATOM 945 C CA . ALA A 1 126 ? 5.514 -13.034 -1.818 1.00 90.31 126 ALA A CA 1
ATOM 946 C C . ALA A 1 126 ? 6.059 -11.669 -2.268 1.00 90.31 126 ALA A C 1
ATOM 948 O O . ALA A 1 126 ? 5.378 -10.647 -2.182 1.00 90.31 126 ALA A O 1
ATOM 949 N N . ARG A 1 127 ? 7.273 -11.677 -2.834 1.00 93.12 127 ARG A N 1
ATOM 950 C CA . ARG A 1 127 ? 7.858 -10.564 -3.600 1.00 93.12 127 ARG A CA 1
ATOM 951 C C . ARG A 1 127 ? 8.124 -11.044 -5.019 1.00 93.12 127 ARG A C 1
ATOM 953 O O . ARG A 1 127 ? 8.914 -11.963 -5.226 1.00 93.12 127 ARG A O 1
ATOM 960 N N . ILE A 1 128 ? 7.451 -10.443 -5.993 1.00 95.44 128 ILE A N 1
ATOM 961 C CA . ILE A 1 128 ? 7.565 -10.804 -7.406 1.00 95.44 128 ILE A CA 1
ATOM 962 C C . ILE A 1 128 ? 8.368 -9.706 -8.103 1.00 95.44 128 ILE A C 1
ATOM 964 O O . ILE A 1 128 ? 7.889 -8.584 -8.267 1.00 95.44 128 ILE A O 1
ATOM 968 N N . MET A 1 129 ? 9.594 -10.028 -8.514 1.00 95.38 129 MET A N 1
ATOM 969 C CA . MET A 1 129 ? 10.453 -9.100 -9.254 1.00 95.38 129 MET A CA 1
ATOM 970 C C . MET A 1 129 ? 9.881 -8.865 -10.653 1.00 95.38 129 MET A C 1
ATOM 972 O O . MET A 1 129 ? 9.781 -9.803 -11.447 1.00 95.38 129 MET A O 1
ATOM 976 N N . LEU A 1 130 ? 9.538 -7.620 -10.987 1.00 94.69 130 LEU A N 1
ATOM 977 C CA . LEU A 1 130 ? 9.037 -7.290 -12.318 1.00 94.69 130 LEU A CA 1
ATOM 978 C C . LEU A 1 130 ? 10.211 -7.013 -13.269 1.00 94.69 130 LEU A C 1
ATOM 980 O O . LEU A 1 130 ? 11.230 -6.441 -12.869 1.00 94.69 130 LEU A O 1
ATOM 984 N N . PRO A 1 131 ? 10.097 -7.375 -14.560 1.00 90.50 131 PRO A N 1
ATOM 985 C CA . PRO A 1 131 ? 11.166 -7.153 -15.528 1.00 90.50 131 PRO A CA 1
ATOM 986 C C . PRO A 1 131 ? 11.347 -5.673 -15.892 1.00 90.50 131 PRO A C 1
ATOM 988 O O . PRO A 1 131 ? 12.268 -5.358 -16.643 1.00 90.50 131 PRO A O 1
ATOM 991 N N . GLN A 1 132 ? 10.490 -4.771 -15.411 1.00 91.06 132 GLN A N 1
ATOM 992 C CA . GLN A 1 132 ? 10.496 -3.337 -15.700 1.00 91.06 132 GLN A CA 1
ATOM 993 C C . GLN A 1 132 ? 9.928 -2.541 -14.519 1.00 91.06 132 GLN A C 1
ATOM 995 O O . GLN A 1 132 ? 9.247 -3.098 -13.653 1.00 91.06 132 GLN A O 1
ATOM 1000 N N . ARG A 1 133 ? 10.193 -1.234 -14.486 1.00 91.81 133 ARG A N 1
ATOM 1001 C CA . ARG A 1 133 ? 9.527 -0.309 -13.567 1.00 91.81 133 ARG A CA 1
ATOM 1002 C C . ARG A 1 133 ? 8.045 -0.175 -13.922 1.00 91.81 133 ARG A C 1
ATOM 1004 O O . ARG A 1 133 ? 7.688 -0.018 -15.087 1.00 91.81 133 ARG A O 1
ATOM 1011 N N . VAL A 1 134 ? 7.202 -0.150 -12.898 1.00 91.75 134 VAL A N 1
ATOM 1012 C CA . VAL A 1 134 ? 5.811 0.296 -12.986 1.00 91.75 134 VAL A CA 1
ATOM 1013 C C . VAL A 1 134 ? 5.768 1.764 -12.535 1.00 91.75 134 VAL A C 1
ATOM 1015 O O . VAL A 1 134 ? 6.238 2.070 -11.438 1.00 91.75 134 VAL A O 1
ATOM 1018 N N . PRO A 1 135 ? 5.302 2.707 -13.376 1.00 85.56 135 PRO A N 1
ATOM 1019 C CA . PRO A 1 135 ? 5.149 4.106 -12.981 1.00 85.56 135 PRO A CA 1
ATOM 1020 C C . PRO A 1 135 ? 3.977 4.287 -12.005 1.00 85.56 135 PRO A C 1
ATOM 1022 O O . PRO A 1 135 ? 3.152 3.391 -11.839 1.00 85.56 135 PRO A O 1
ATOM 1025 N N . TYR A 1 136 ? 3.871 5.475 -11.399 1.00 81.19 136 TYR A N 1
ATOM 1026 C CA . TYR A 1 136 ? 2.687 5.862 -10.628 1.00 81.19 136 TYR A CA 1
ATOM 1027 C C . TYR A 1 136 ? 1.414 5.673 -11.466 1.00 81.19 136 TYR A C 1
ATOM 1029 O O . TYR A 1 136 ? 1.291 6.234 -12.556 1.00 81.19 136 TYR A O 1
ATOM 1037 N N . GLY A 1 137 ? 0.496 4.849 -10.959 1.00 81.50 137 GLY A N 1
ATOM 1038 C CA . GLY A 1 137 ? -0.803 4.574 -11.567 1.00 81.50 137 GLY A CA 1
ATOM 1039 C C . GLY A 1 137 ? -1.939 5.344 -10.894 1.00 81.50 137 GLY A C 1
ATOM 1040 O O . GLY A 1 137 ? -1.717 6.145 -9.990 1.00 81.50 137 GLY A O 1
ATOM 1041 N N . LEU A 1 138 ? -3.167 5.064 -11.338 1.00 83.06 138 LEU A N 1
ATOM 1042 C CA . LEU A 1 138 ? -4.396 5.531 -10.693 1.00 83.06 138 LEU A CA 1
ATOM 1043 C C . LEU A 1 138 ? -4.991 4.403 -9.837 1.00 83.06 138 LEU A C 1
ATOM 1045 O O . LEU A 1 138 ? -4.486 4.110 -8.758 1.00 83.06 138 LEU A O 1
ATOM 1049 N N . HIS A 1 139 ? -6.037 3.739 -10.326 1.00 82.38 139 HIS A N 1
ATOM 1050 C CA . HIS A 1 139 ? -6.737 2.679 -9.605 1.00 82.38 139 HIS A CA 1
ATOM 1051 C C . HIS A 1 139 ? -6.392 1.298 -10.167 1.00 82.38 139 HIS A C 1
ATOM 1053 O O . HIS A 1 139 ? -6.304 1.115 -11.381 1.00 82.38 139 HIS A O 1
ATOM 1059 N N . GLY A 1 140 ? -6.225 0.324 -9.273 1.00 81.81 140 GLY A N 1
ATOM 1060 C CA . GLY A 1 140 ? -6.183 -1.099 -9.603 1.00 81.81 140 GLY A CA 1
ATOM 1061 C C . GLY A 1 140 ? -7.526 -1.774 -9.325 1.00 81.81 140 GLY A C 1
ATOM 1062 O O . GLY A 1 140 ? -8.385 -1.232 -8.631 1.00 81.81 140 GLY A O 1
ATOM 1063 N N . SER A 1 141 ? -7.723 -2.976 -9.858 1.00 84.62 141 SER A N 1
ATOM 1064 C CA . SER A 1 141 ? -8.858 -3.839 -9.520 1.00 84.62 141 SER A CA 1
ATOM 1065 C C . SER A 1 141 ? -8.434 -5.297 -9.636 1.00 84.62 141 SER A C 1
ATOM 1067 O O . SER A 1 141 ? -7.691 -5.654 -10.549 1.00 84.62 141 SER A O 1
ATOM 1069 N N . TRP A 1 142 ? -8.896 -6.125 -8.703 1.00 84.00 142 TRP A N 1
ATOM 1070 C CA . TRP A 1 142 ? -8.687 -7.568 -8.726 1.00 84.00 142 TRP A CA 1
ATOM 1071 C C . TRP A 1 142 ? -9.931 -8.264 -9.277 1.00 84.00 142 TRP A C 1
ATOM 1073 O O . TRP A 1 142 ? -11.052 -7.898 -8.924 1.00 84.00 142 TRP A O 1
ATOM 1083 N N . PHE A 1 143 ? -9.727 -9.281 -10.111 1.00 85.44 143 PHE A N 1
ATOM 1084 C CA . PHE A 1 143 ? -10.790 -10.106 -10.676 1.00 85.44 143 PHE A CA 1
ATOM 1085 C C . PHE A 1 143 ? -10.440 -11.579 -10.470 1.00 85.44 143 PHE A C 1
ATOM 1087 O O . PHE A 1 143 ? -9.330 -12.011 -10.781 1.00 85.44 143 PHE A O 1
ATOM 1094 N N . GLY A 1 144 ? -11.387 -12.353 -9.942 1.00 85.06 144 GLY A N 1
ATOM 1095 C CA . GLY A 1 144 ? -11.258 -13.804 -9.844 1.00 85.06 144 GLY A CA 1
ATOM 1096 C C . GLY A 1 144 ? -11.309 -14.474 -11.219 1.00 85.06 144 GLY A C 1
ATOM 1097 O O . GLY A 1 144 ? -11.874 -13.925 -12.166 1.00 85.06 144 GLY A O 1
ATOM 1098 N N . LYS A 1 145 ? -10.762 -15.693 -11.308 1.00 88.62 145 LYS A N 1
ATOM 1099 C CA . LYS A 1 145 ? -10.742 -16.523 -12.527 1.00 88.62 145 LYS A CA 1
ATOM 1100 C C . LYS A 1 145 ? -12.100 -16.543 -13.236 1.00 88.62 145 LYS A C 1
ATOM 1102 O O . LYS A 1 145 ? -12.185 -16.173 -14.400 1.00 88.62 145 LYS A O 1
ATOM 1107 N N . ASP A 1 146 ? -13.156 -16.874 -12.503 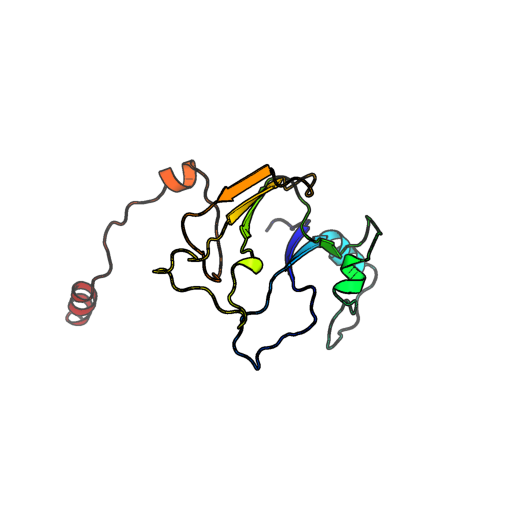1.00 91.12 146 ASP A N 1
ATOM 1108 C CA . ASP A 1 146 ? -14.511 -17.035 -13.039 1.00 91.12 146 ASP A CA 1
ATOM 1109 C C . ASP A 1 146 ? -15.096 -15.715 -13.585 1.00 91.12 146 ASP A C 1
ATOM 1111 O O . ASP A 1 146 ? -15.901 -15.724 -14.514 1.00 91.12 146 ASP A O 1
ATOM 1115 N N . GLN A 1 147 ? -14.667 -14.560 -13.057 1.00 86.38 147 GLN A N 1
ATOM 1116 C CA . GLN A 1 147 ? -15.066 -13.243 -13.573 1.00 86.38 147 GLN A CA 1
ATOM 1117 C C . GLN A 1 147 ? -14.375 -12.921 -14.905 1.00 86.38 147 GLN A C 1
ATOM 1119 O O . GLN A 1 147 ? -14.975 -12.273 -15.761 1.00 86.38 147 GLN A O 1
ATOM 1124 N N . ILE A 1 148 ? -13.132 -13.383 -15.081 1.00 88.75 148 ILE A N 1
ATOM 1125 C CA . ILE A 1 148 ? -12.375 -13.262 -16.333 1.00 88.75 148 ILE A CA 1
ATOM 1126 C C . ILE A 1 148 ? -12.929 -14.246 -17.375 1.00 88.75 148 ILE A C 1
ATOM 1128 O O . ILE A 1 148 ? -13.158 -13.861 -18.517 1.00 88.75 148 ILE A O 1
ATOM 1132 N N . GLU A 1 149 ? -13.223 -15.491 -16.989 1.00 89.31 149 GLU A N 1
ATOM 1133 C CA . GLU A 1 149 ? -13.850 -16.486 -17.878 1.00 89.31 149 GLU A CA 1
ATOM 1134 C C . GLU A 1 149 ? -15.282 -16.085 -18.282 1.00 89.31 149 GLU A C 1
ATOM 1136 O O . GLU A 1 149 ? -15.711 -16.368 -19.399 1.00 89.31 149 GLU A O 1
ATOM 1141 N N . GLY A 1 150 ? -16.000 -15.364 -17.414 1.00 89.12 150 GLY A N 1
ATOM 1142 C CA . GLY A 1 150 ? -17.295 -14.745 -17.711 1.00 89.12 150 GLY A CA 1
ATOM 1143 C C . GLY A 1 150 ? -17.232 -13.433 -18.508 1.00 89.12 150 GLY A C 1
ATOM 1144 O O . GLY A 1 150 ? -18.280 -12.815 -18.729 1.00 89.12 150 GLY A O 1
ATOM 1145 N N . GLN A 1 151 ? -16.049 -12.969 -18.932 1.00 85.56 151 GLN A N 1
ATOM 1146 C CA . GLN A 1 151 ? -15.922 -11.734 -19.706 1.00 85.56 151 GLN A CA 1
ATOM 1147 C C . GLN A 1 151 ? -16.594 -11.882 -21.079 1.00 85.56 151 GLN A C 1
ATOM 1149 O O . GLN A 1 151 ? -16.252 -12.748 -21.883 1.00 85.56 151 GLN A O 1
ATOM 1154 N N . ARG A 1 152 ? -17.533 -10.980 -21.389 1.00 83.81 152 ARG A N 1
ATOM 1155 C CA . ARG A 1 152 ? -18.132 -10.906 -22.728 1.00 83.81 152 ARG A CA 1
ATOM 1156 C C . ARG A 1 152 ? -17.073 -10.492 -23.747 1.00 83.81 152 ARG A C 1
ATOM 1158 O O . ARG A 1 152 ? -16.351 -9.519 -23.526 1.00 83.81 152 ARG A O 1
ATOM 1165 N N . GLY A 1 153 ? -17.018 -11.204 -24.871 1.00 80.56 153 GLY A N 1
ATOM 1166 C CA . GLY A 1 153 ? -16.175 -10.828 -26.002 1.00 80.56 153 GLY A CA 1
ATOM 1167 C C . GLY A 1 153 ? -16.518 -9.429 -26.521 1.00 80.56 153 GLY A C 1
ATOM 1168 O O . GLY A 1 153 ? -17.662 -8.983 -26.440 1.00 80.56 153 GLY A O 1
ATOM 1169 N N . VAL A 1 154 ? -15.522 -8.727 -27.063 1.00 79.75 154 VAL A N 1
ATOM 1170 C CA . VAL A 1 154 ? -15.734 -7.415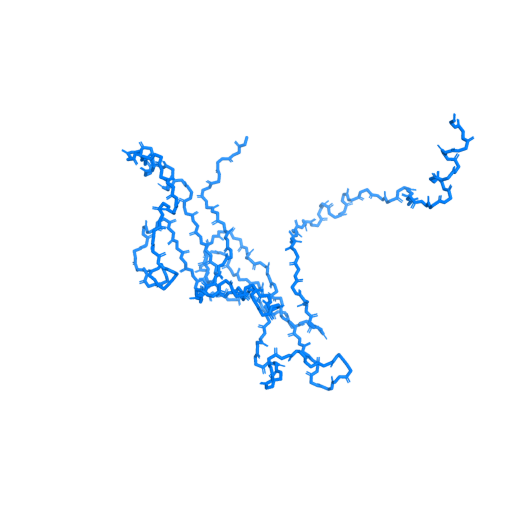 -27.686 1.00 79.75 154 VAL A CA 1
ATOM 1171 C C . VAL A 1 154 ? -16.406 -7.622 -29.045 1.00 79.75 154 VAL A C 1
ATOM 1173 O O . VAL A 1 154 ? -15.742 -7.958 -30.020 1.00 79.75 154 VAL A O 1
ATOM 1176 N N . GLU A 1 155 ? -17.725 -7.431 -29.103 1.00 77.94 155 GLU A N 1
ATOM 1177 C CA . GLU A 1 155 ? -18.528 -7.632 -30.322 1.00 77.94 155 GLU A CA 1
ATOM 1178 C C . GLU A 1 155 ? -18.125 -6.683 -31.460 1.00 77.94 155 GLU A C 1
ATOM 1180 O O . GLU A 1 155 ? -18.119 -7.066 -32.629 1.00 77.94 155 GLU A O 1
ATOM 1185 N N . SER A 1 156 ? -17.766 -5.437 -31.135 1.00 79.19 156 SER A N 1
ATOM 1186 C CA . SER A 1 156 ? -17.113 -4.525 -32.075 1.00 79.19 156 SER A CA 1
ATOM 1187 C C . SER A 1 156 ? -16.375 -3.395 -31.362 1.00 79.19 156 SER A C 1
ATOM 1189 O O . SER A 1 156 ? -16.720 -3.002 -30.248 1.00 79.19 156 SER A O 1
ATOM 1191 N N . PHE A 1 157 ? -15.367 -2.841 -32.034 1.00 77.25 157 PHE A N 1
ATOM 1192 C CA . PHE A 1 157 ? -14.706 -1.611 -31.615 1.00 77.25 157 PHE A CA 1
ATOM 1193 C C . PHE A 1 157 ? -15.433 -0.402 -32.214 1.00 77.25 157 PHE A C 1
ATOM 1195 O O . PHE A 1 157 ? -15.847 -0.432 -33.376 1.00 77.25 157 PHE A O 1
ATOM 1202 N N . ARG A 1 158 ? -15.543 0.695 -31.453 1.00 73.38 158 ARG A N 1
ATOM 1203 C CA . ARG A 1 158 ? -15.914 1.998 -32.024 1.00 73.38 158 ARG A CA 1
ATOM 1204 C C . ARG A 1 158 ? -14.798 2.453 -32.963 1.00 73.38 158 ARG A C 1
ATOM 1206 O O . ARG A 1 158 ? -13.717 2.814 -32.506 1.00 73.38 158 ARG A O 1
ATOM 1213 N N . THR A 1 159 ? -15.068 2.440 -34.262 1.00 79.31 159 THR A N 1
ATOM 1214 C CA . THR A 1 159 ? -14.195 3.017 -35.287 1.00 79.31 159 THR A CA 1
ATOM 1215 C C . THR A 1 159 ? -14.656 4.428 -35.635 1.00 79.31 159 THR A C 1
ATOM 1217 O O . THR A 1 159 ? -15.844 4.745 -35.559 1.00 79.31 159 THR A O 1
ATOM 1220 N N . THR A 1 160 ? -13.718 5.280 -36.047 1.00 74.12 160 THR A N 1
ATOM 1221 C CA . THR A 1 160 ? -14.027 6.628 -36.546 1.00 74.12 160 THR A CA 1
ATOM 1222 C C . THR A 1 160 ? -14.937 6.583 -37.771 1.00 74.12 160 THR A C 1
ATOM 1224 O O . THR A 1 160 ? -15.839 7.401 -37.856 1.00 74.12 160 THR A O 1
ATOM 1227 N N . ALA A 1 161 ? -14.773 5.587 -38.652 1.00 72.81 161 ALA A N 1
ATOM 1228 C CA . ALA A 1 161 ? -15.664 5.343 -39.789 1.00 72.81 161 ALA A CA 1
ATOM 1229 C C . ALA A 1 161 ? -17.136 5.188 -39.356 1.00 72.81 161 ALA A C 1
ATOM 1231 O O . ALA A 1 161 ? -17.969 5.997 -39.745 1.00 72.81 161 ALA A O 1
ATOM 1232 N N . ARG A 1 162 ? -17.441 4.251 -38.443 1.00 64.75 162 ARG A N 1
ATOM 1233 C CA . ARG A 1 162 ? -18.816 4.040 -37.942 1.00 64.75 162 ARG A CA 1
ATOM 1234 C C . ARG A 1 162 ? -19.399 5.247 -37.204 1.00 64.75 162 ARG A C 1
ATOM 1236 O O . ARG A 1 162 ? -20.609 5.430 -37.185 1.00 64.75 162 ARG A O 1
ATOM 1243 N N . ALA A 1 163 ? -18.550 6.053 -36.565 1.00 65.69 163 ALA A N 1
ATOM 1244 C CA . ALA A 1 163 ? -18.969 7.278 -35.884 1.00 65.69 163 ALA A CA 1
ATOM 1245 C C . ALA A 1 163 ? -19.206 8.466 -36.839 1.00 65.69 163 ALA A C 1
ATOM 1247 O O . ALA A 1 163 ? -19.767 9.472 -36.408 1.00 65.69 163 ALA A O 1
ATOM 1248 N N . LEU A 1 164 ? -18.758 8.363 -38.095 1.00 67.50 164 LEU A N 1
ATOM 1249 C CA . LEU A 1 164 ? -19.025 9.324 -39.167 1.00 67.50 164 LEU A CA 1
ATOM 1250 C C . LEU A 1 164 ? -20.236 8.884 -40.000 1.00 67.50 164 LEU A C 1
ATOM 1252 O O . LEU A 1 164 ? -21.117 9.702 -40.218 1.00 67.50 164 LEU A O 1
ATOM 1256 N N . GLU A 1 165 ? -20.339 7.595 -40.346 1.00 69.19 165 GLU A N 1
ATOM 1257 C CA . GLU A 1 165 ? -21.514 6.998 -41.013 1.00 69.19 165 GLU A CA 1
ATOM 1258 C C . GLU A 1 165 ? -22.811 7.312 -40.242 1.00 69.19 165 GLU A C 1
ATOM 1260 O O . GLU A 1 165 ? -23.734 7.910 -40.786 1.00 69.19 165 GLU A O 1
ATOM 1265 N N . ALA A 1 166 ? -22.833 7.053 -38.927 1.00 63.75 166 ALA A N 1
ATOM 1266 C CA . ALA A 1 166 ? -23.970 7.362 -38.048 1.00 63.75 166 ALA A CA 1
ATOM 1267 C C . ALA A 1 166 ? -24.248 8.872 -37.849 1.00 63.75 166 ALA A C 1
ATOM 1269 O O . ALA A 1 166 ? -25.100 9.236 -37.043 1.00 63.75 166 ALA A O 1
ATOM 1270 N N . LYS A 1 167 ? -23.488 9.742 -38.522 1.00 58.88 167 LYS A N 1
ATOM 1271 C CA . LYS A 1 167 ? -23.595 11.205 -38.488 1.00 58.88 167 LYS A CA 1
ATOM 1272 C C . LYS A 1 167 ? -23.960 11.810 -39.849 1.00 58.88 167 LYS A C 1
ATOM 1274 O O . LYS A 1 167 ? -24.139 13.020 -39.933 1.00 58.88 167 LYS A O 1
ATOM 1279 N N . GLU A 1 168 ? -24.014 10.982 -40.892 1.00 58.03 168 GLU A N 1
ATOM 1280 C CA . GLU A 1 168 ? -24.487 11.326 -42.240 1.00 58.03 168 GLU A CA 1
ATOM 1281 C C . GLU A 1 168 ? -25.921 10.807 -42.488 1.00 58.03 168 GLU A C 1
ATOM 1283 O O . GLU A 1 168 ? -26.549 11.180 -43.476 1.00 58.03 168 GLU A O 1
ATOM 1288 N N . GLU A 1 169 ? -26.452 9.982 -41.574 1.00 55.31 169 GLU A N 1
ATOM 1289 C CA . GLU A 1 169 ? -27.840 9.485 -41.551 1.00 55.31 169 GLU A CA 1
ATOM 1290 C C . GLU A 1 169 ? -28.794 10.328 -40.660 1.00 55.31 169 GLU A C 1
ATOM 1292 O O . GLU A 1 169 ? -29.958 9.955 -40.501 1.00 55.31 169 GLU A O 1
ATOM 1297 N N . GLU A 1 170 ? -28.321 11.449 -40.088 1.00 45.38 170 GLU A N 1
ATOM 1298 C CA . GLU A 1 170 ? -29.068 12.398 -39.224 1.00 45.38 170 GLU A CA 1
ATOM 1299 C C . GLU A 1 170 ? -29.193 13.796 -39.867 1.00 45.38 170 GLU A C 1
ATOM 1301 O O . GLU A 1 170 ? -30.330 14.325 -39.884 1.00 45.38 170 GLU A O 1
#

Organism: NCBI:txid1507870

Radius of gyration: 22.21 Å; chains: 1; bounding box: 51×41×64 Å

Secondary structure (DSSP, 8-state):
-PPPSEEEEEE-SS----GGG-PPPP--EEEEEEHHHHHHHHHHS-----SS-S----HHHHHH---TT-SEEEESS--SSSEEEEEEE-GGGS-TTS-PPPTTSTT---EEEEEEETTT-S-EEEEEE-SSPPPP-S------HHHHHTPPP------HHHHHHTTT--

pLDDT: mean 78.48, std 13.33, range [37.0, 95.44]

Sequence (170 aa):
MQNAHYIYGCSTSTASFGYALGKATRIDVLLKADAKSLIVQGQSHPPRSVTGAVDTRSMEDVLASQDPSDPLQAFVMPEDEGYLIFYAFDESQLTLAGDVPADSSALRAKSELWVVNANTMKDVAARIMLPQRVPYGLHGSWFGKDQIEGQRGVESFRTTARALEAKEEE

Foldseek 3Di:
DDDDQKDKDWDDLDPCPPPVPPDDDDTQKMKIARPVVVVVVCVVPPDDPDDDDPDPDHLVRQCPDPPPPPRIHIDSDDADADKDKDKAFDQVLADPVSHADDPPDPSGGWIWIWIARRHVTPDRPDTHTDPHHDDDDDDDDDDDPVRVVPDDDDPDDDDPVVVVVVVVVD